Protein AF-B4IW34-F1 (afdb_monomer_lite)

Foldseek 3Di:
DVVLLVVLVVLQVVLPDDLVVLVVCLVVVLVVLVVQCPDPDPSSNVSSVNSNVSSVCRPPDDPD

Organism: Drosophila yakuba (NCBI:txid7245)

Sequence (64 aa):
MQVRIAALQLLYDVTKYPTFVLLPHKVDVTLALAAALDDPKRLVRNTAVKARNAWYLVGAPSTN

InterPro domains:
  IPR039920 DNA repair/transcription protein MMS19 [PTHR12891] (1-60)

pLDDT: mean 93.52, std 9.7, range [40.47, 97.94]

Structure (mmCIF, N/CA/C/O backbone):
data_AF-B4IW34-F1
#
_entry.id   AF-B4IW34-F1
#
loop_
_atom_site.group_PDB
_atom_site.id
_atom_site.type_symbol
_atom_site.label_atom_id
_atom_site.label_alt_id
_atom_site.label_comp_id
_atom_site.label_asym_id
_atom_site.label_entity_id
_atom_site.label_seq_id
_atom_site.pdbx_PDB_ins_code
_atom_site.Cartn_x
_atom_site.Cartn_y
_atom_site.Cartn_z
_atom_site.occupancy
_atom_site.B_iso_or_equiv
_atom_site.auth_seq_id
_atom_site.auth_comp_id
_atom_site.auth_asym_id
_atom_site.auth_atom_id
_atom_site.pdbx_PDB_model_num
ATOM 1 N N . MET A 1 1 ? -14.712 -4.514 9.253 1.00 64.31 1 MET A N 1
ATOM 2 C CA . MET A 1 1 ? -13.249 -4.442 9.503 1.00 64.31 1 MET A CA 1
ATOM 3 C C . MET A 1 1 ? -12.491 -5.499 8.711 1.00 64.31 1 MET A C 1
ATOM 5 O O . MET A 1 1 ? -11.522 -5.146 8.057 1.00 64.31 1 MET A O 1
ATOM 9 N N . GLN A 1 2 ? -12.957 -6.753 8.719 1.00 88.31 2 GLN A N 1
ATOM 10 C CA . GLN A 1 2 ? -12.321 -7.852 7.982 1.00 88.31 2 GLN A CA 1
ATOM 11 C C . GLN A 1 2 ? -12.193 -7.574 6.481 1.00 88.31 2 GLN A C 1
ATOM 13 O O . GLN A 1 2 ? -11.112 -7.753 5.946 1.00 88.31 2 GLN A O 1
ATOM 18 N N . VAL A 1 3 ? -13.229 -7.020 5.837 1.00 95.81 3 VAL A N 1
ATOM 19 C CA . VAL A 1 3 ? -13.181 -6.671 4.402 1.00 95.81 3 VAL A CA 1
ATOM 20 C C . VAL A 1 3 ? -12.061 -5.676 4.082 1.00 95.81 3 VAL A C 1
ATOM 22 O O . VAL A 1 3 ? -11.281 -5.914 3.172 1.00 95.81 3 VAL A O 1
ATOM 25 N N . ARG A 1 4 ? -11.931 -4.590 4.862 1.00 94.44 4 ARG A N 1
ATOM 26 C CA . ARG A 1 4 ? -10.872 -3.581 4.662 1.00 94.44 4 ARG A CA 1
ATOM 27 C C . ARG A 1 4 ? -9.477 -4.186 4.824 1.00 94.44 4 ARG A C 1
ATOM 29 O O . ARG A 1 4 ? -8.609 -3.946 3.997 1.00 94.44 4 ARG A O 1
ATOM 36 N N . ILE A 1 5 ? -9.277 -4.997 5.862 1.00 96.62 5 ILE A N 1
ATOM 37 C CA . ILE A 1 5 ? -7.997 -5.680 6.097 1.00 96.62 5 ILE A CA 1
ATOM 38 C C . ILE A 1 5 ? -7.698 -6.674 4.970 1.00 96.62 5 ILE A C 1
ATOM 40 O O . ILE A 1 5 ? -6.593 -6.661 4.443 1.00 96.62 5 ILE A O 1
ATOM 44 N N . ALA A 1 6 ? -8.674 -7.491 4.569 1.00 97.44 6 ALA A N 1
ATOM 45 C CA . ALA A 1 6 ? -8.524 -8.461 3.488 1.00 97.44 6 ALA A CA 1
ATOM 46 C C . ALA A 1 6 ? -8.212 -7.780 2.147 1.00 97.44 6 ALA A C 1
ATOM 48 O O . ALA A 1 6 ? -7.340 -8.242 1.422 1.00 97.44 6 ALA A O 1
ATOM 49 N N . ALA A 1 7 ? -8.853 -6.646 1.847 1.00 97.00 7 ALA A N 1
ATOM 50 C CA . ALA A 1 7 ? -8.569 -5.861 0.649 1.00 97.00 7 ALA A CA 1
ATOM 51 C C . ALA A 1 7 ? -7.142 -5.283 0.655 1.00 97.00 7 ALA A C 1
ATOM 53 O O . ALA A 1 7 ? -6.436 -5.370 -0.345 1.00 97.00 7 ALA A O 1
ATOM 54 N N . LEU A 1 8 ? -6.680 -4.742 1.787 1.00 97.50 8 LEU A N 1
ATOM 55 C CA . LEU A 1 8 ? -5.300 -4.258 1.921 1.00 97.50 8 LEU A CA 1
ATOM 56 C C . LEU A 1 8 ? -4.280 -5.402 1.841 1.00 97.50 8 LEU A C 1
ATOM 58 O O . LEU A 1 8 ? -3.204 -5.232 1.273 1.00 97.50 8 LEU A O 1
ATOM 62 N N . GLN A 1 9 ? -4.622 -6.573 2.379 1.00 97.19 9 GLN A N 1
ATOM 63 C CA . GLN A 1 9 ? -3.801 -7.775 2.280 1.00 97.19 9 GLN A CA 1
ATOM 64 C C . GLN A 1 9 ? -3.702 -8.261 0.827 1.00 97.19 9 GLN A C 1
ATOM 66 O O . GLN A 1 9 ? -2.604 -8.550 0.364 1.00 97.19 9 GLN A O 1
ATOM 71 N N . LEU A 1 10 ? -4.812 -8.244 0.082 1.00 97.44 10 LEU A N 1
ATOM 72 C CA . LEU A 1 10 ? -4.821 -8.521 -1.353 1.00 97.44 10 LEU A CA 1
ATOM 73 C C . LEU A 1 10 ? -3.934 -7.528 -2.114 1.00 97.44 10 LEU A C 1
ATOM 75 O O . LEU A 1 10 ? -3.119 -7.949 -2.926 1.00 97.44 10 LEU A O 1
ATOM 79 N N . LEU A 1 11 ? -4.031 -6.224 -1.826 1.00 96.94 11 LEU A N 1
ATOM 80 C CA . LEU A 1 11 ? -3.170 -5.212 -2.453 1.00 96.94 11 LEU A CA 1
ATOM 81 C C . LEU A 1 11 ? -1.684 -5.443 -2.163 1.00 96.94 11 LEU A C 1
ATOM 83 O O . LEU A 1 11 ? -0.858 -5.159 -3.024 1.00 96.94 11 LEU A O 1
ATOM 87 N N . TYR A 1 12 ? -1.339 -5.950 -0.979 1.00 97.81 12 TYR A N 1
ATOM 88 C CA . TYR A 1 12 ? 0.022 -6.392 -0.679 1.00 97.81 12 TYR A CA 1
ATOM 89 C C . TYR A 1 12 ? 0.412 -7.629 -1.500 1.00 97.81 12 TYR A C 1
ATOM 91 O O . TYR A 1 12 ? 1.514 -7.692 -2.028 1.00 97.81 12 TYR A O 1
ATOM 99 N N . ASP A 1 13 ? -0.474 -8.610 -1.649 1.00 97.56 13 ASP A N 1
ATOM 100 C CA . ASP A 1 13 ? -0.170 -9.818 -2.419 1.00 97.56 13 ASP A CA 1
ATOM 101 C C . ASP A 1 13 ? -0.032 -9.543 -3.926 1.00 97.56 13 ASP A C 1
ATOM 103 O O . ASP A 1 13 ? 0.806 -10.161 -4.582 1.00 97.56 13 ASP A O 1
ATOM 107 N N . VAL A 1 14 ? -0.759 -8.554 -4.457 1.00 96.88 14 VAL A N 1
ATOM 108 C CA . VAL A 1 14 ? -0.633 -8.081 -5.847 1.00 96.88 14 VAL A CA 1
ATOM 109 C C . VAL A 1 14 ? 0.779 -7.576 -6.158 1.00 96.88 14 VAL A C 1
ATOM 111 O O . VAL A 1 14 ? 1.234 -7.735 -7.288 1.00 96.88 14 VAL A O 1
ATOM 114 N N . THR A 1 15 ? 1.534 -7.049 -5.184 1.00 95.88 15 THR A N 1
ATOM 115 C CA . THR A 1 15 ? 2.908 -6.572 -5.442 1.00 95.88 15 THR A CA 1
ATOM 116 C C . THR A 1 15 ? 3.883 -7.692 -5.817 1.00 95.88 15 THR A C 1
ATOM 118 O O . THR A 1 15 ? 5.010 -7.406 -6.208 1.00 95.88 15 THR A O 1
ATOM 121 N N . LYS A 1 16 ? 3.476 -8.961 -5.680 1.00 94.62 16 LYS A N 1
ATOM 122 C CA . LYS A 1 16 ? 4.256 -10.145 -6.070 1.00 94.62 16 LYS A CA 1
ATOM 123 C C . LYS A 1 16 ? 4.122 -10.486 -7.558 1.00 94.62 16 LYS A C 1
ATOM 125 O O . LYS A 1 16 ? 4.828 -11.365 -8.043 1.00 94.62 16 LYS A O 1
ATOM 130 N N . TYR A 1 17 ? 3.200 -9.844 -8.274 1.00 95.50 17 TYR A N 1
ATOM 131 C CA . TYR A 1 17 ? 3.023 -10.040 -9.711 1.00 95.50 17 TYR A CA 1
ATOM 132 C C . TYR A 1 17 ? 4.154 -9.396 -10.523 1.00 95.50 17 TYR A C 1
ATOM 134 O O . TYR A 1 17 ? 4.913 -8.578 -9.994 1.00 95.50 17 TYR A O 1
ATOM 142 N N . PRO A 1 18 ? 4.293 -9.752 -11.816 1.00 95.12 18 PRO A N 1
ATOM 143 C CA . PRO A 1 18 ? 5.350 -9.207 -12.652 1.00 95.12 18 PRO A CA 1
ATOM 144 C C . PRO A 1 18 ? 5.338 -7.677 -12.682 1.00 95.12 18 PRO A C 1
ATOM 146 O O . PRO A 1 18 ? 4.318 -7.045 -12.957 1.00 95.12 18 PRO A O 1
ATOM 149 N N . THR A 1 19 ? 6.502 -7.077 -12.434 1.00 94.06 19 THR A N 1
ATOM 150 C CA . THR A 1 19 ? 6.658 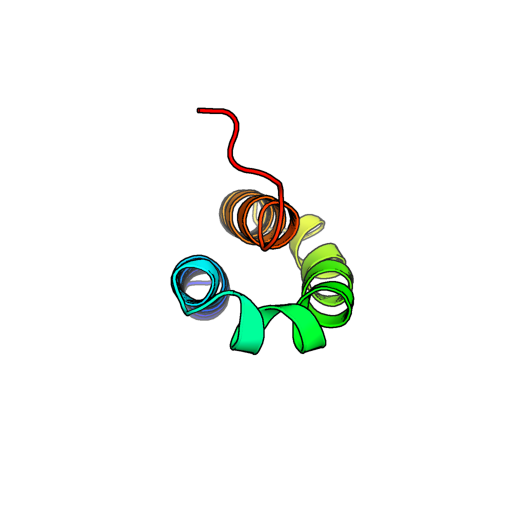-5.630 -12.237 1.00 94.06 19 THR A CA 1
ATOM 151 C C . THR A 1 19 ? 6.123 -4.804 -13.406 1.00 94.06 19 THR A C 1
ATOM 153 O O . THR A 1 19 ? 5.505 -3.768 -13.181 1.00 94.06 19 THR A O 1
ATOM 156 N N . PHE A 1 20 ? 6.289 -5.275 -14.645 1.00 94.81 20 PHE A N 1
ATOM 157 C CA . PHE A 1 20 ? 5.822 -4.563 -15.838 1.00 94.81 20 PHE A CA 1
ATOM 158 C C . PHE A 1 20 ? 4.295 -4.368 -15.875 1.00 94.81 20 PHE A C 1
ATOM 160 O O . PHE A 1 20 ? 3.831 -3.384 -16.440 1.00 94.81 20 PHE A O 1
ATOM 167 N N . VAL A 1 21 ? 3.521 -5.256 -15.240 1.00 96.69 21 VAL A N 1
ATOM 168 C CA . VAL A 1 21 ? 2.056 -5.128 -15.120 1.00 96.69 21 VAL A CA 1
ATOM 169 C C . VAL A 1 21 ? 1.679 -4.132 -14.021 1.00 96.69 21 VAL A C 1
ATOM 171 O O . VAL A 1 21 ? 0.652 -3.469 -14.098 1.00 96.69 21 VAL A O 1
ATOM 174 N N . LEU A 1 22 ? 2.514 -4.011 -12.988 1.00 96.12 22 LEU A N 1
ATOM 175 C CA . LEU A 1 22 ? 2.234 -3.192 -11.808 1.00 96.12 22 LEU A CA 1
ATOM 176 C C . LEU A 1 22 ? 2.634 -1.725 -11.980 1.00 96.12 22 LEU A C 1
ATOM 178 O O . LEU A 1 22 ? 1.991 -0.845 -11.407 1.00 96.12 22 LEU A O 1
ATOM 182 N N . LEU A 1 23 ? 3.695 -1.451 -12.746 1.00 95.56 23 LEU A N 1
ATOM 183 C CA . LEU A 1 23 ? 4.246 -0.103 -12.917 1.00 95.56 23 LEU A CA 1
ATOM 184 C C . LEU A 1 23 ? 3.221 0.947 -13.378 1.00 95.56 23 LEU A C 1
ATOM 186 O O . LEU A 1 23 ? 3.219 2.022 -12.774 1.00 95.56 23 LEU A O 1
ATOM 190 N N . PRO A 1 24 ? 2.319 0.668 -14.344 1.00 96.94 24 PRO A N 1
ATOM 191 C CA . PRO A 1 24 ? 1.293 1.630 -14.749 1.00 96.94 24 PRO A CA 1
ATOM 192 C C . PRO A 1 24 ? 0.373 2.069 -13.602 1.00 96.94 24 PRO A C 1
ATOM 194 O O . PRO A 1 24 ? -0.116 3.190 -13.606 1.00 96.94 24 PRO A O 1
ATOM 197 N N . HIS A 1 25 ? 0.163 1.208 -12.603 1.00 97.00 25 HIS A N 1
ATOM 198 C CA . HIS A 1 25 ? -0.763 1.447 -11.492 1.00 97.00 25 HIS A CA 1
ATOM 199 C C . HIS A 1 25 ? -0.082 1.975 -10.224 1.00 97.00 25 HIS A C 1
ATOM 201 O O . HIS A 1 25 ? -0.760 2.354 -9.270 1.00 97.00 25 HIS A O 1
ATOM 207 N N . LYS A 1 26 ? 1.256 1.995 -10.175 1.00 95.12 26 LYS A N 1
ATOM 208 C CA . LYS A 1 26 ? 2.019 2.287 -8.952 1.00 95.12 26 LYS A CA 1
ATOM 209 C C . LYS A 1 26 ? 1.642 3.635 -8.331 1.00 95.12 26 LYS A C 1
ATOM 211 O O . LYS A 1 26 ? 1.414 3.713 -7.123 1.00 95.12 26 LYS A O 1
ATOM 216 N N . VAL A 1 27 ? 1.596 4.693 -9.138 1.00 96.44 27 VAL A N 1
ATOM 217 C CA . VAL A 1 27 ? 1.303 6.055 -8.662 1.00 96.44 27 VAL A CA 1
ATOM 218 C C . VAL A 1 27 ? -0.121 6.132 -8.110 1.00 96.44 27 VAL A C 1
ATOM 220 O O . VAL A 1 27 ? -0.311 6.522 -6.959 1.00 96.44 27 VAL A O 1
ATOM 223 N N . ASP A 1 28 ? -1.105 5.661 -8.871 1.00 97.62 28 ASP A N 1
ATOM 224 C CA . ASP A 1 28 ? -2.515 5.718 -8.475 1.00 97.62 28 ASP A CA 1
ATOM 225 C C . ASP A 1 28 ? -2.783 4.923 -7.195 1.00 97.62 28 ASP A C 1
ATOM 227 O O . ASP A 1 28 ? -3.421 5.417 -6.263 1.00 97.62 28 ASP A O 1
ATOM 231 N N . VAL A 1 29 ? -2.233 3.708 -7.099 1.00 97.06 29 VAL A N 1
ATOM 232 C CA . VAL A 1 29 ? -2.407 2.854 -5.919 1.00 97.06 29 VAL A CA 1
ATOM 233 C C . VAL A 1 29 ? -1.731 3.462 -4.689 1.00 97.06 29 VAL A C 1
ATOM 235 O O . VAL A 1 29 ? -2.316 3.467 -3.606 1.00 97.06 29 VAL A O 1
ATOM 238 N N . THR A 1 30 ? -0.520 4.012 -4.820 1.00 96.19 30 THR A N 1
ATOM 239 C CA . THR A 1 30 ? 0.186 4.622 -3.677 1.00 96.19 30 THR A CA 1
ATOM 240 C C . THR A 1 30 ? -0.486 5.893 -3.158 1.00 96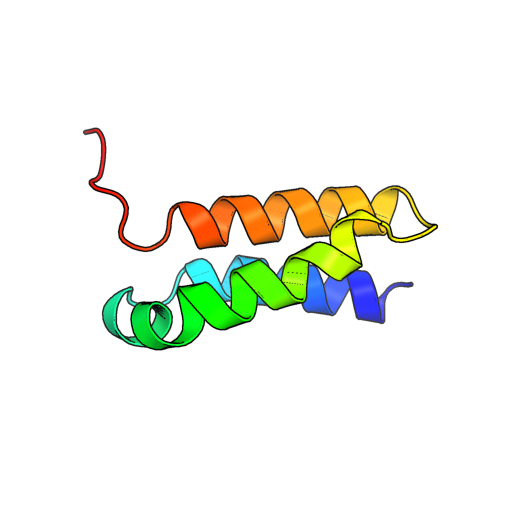.19 30 THR A C 1
ATOM 242 O O . THR A 1 30 ? -0.451 6.131 -1.942 1.00 96.19 30 THR A O 1
ATOM 245 N N . LEU A 1 31 ? -1.119 6.676 -4.041 1.00 97.12 31 LEU A N 1
ATO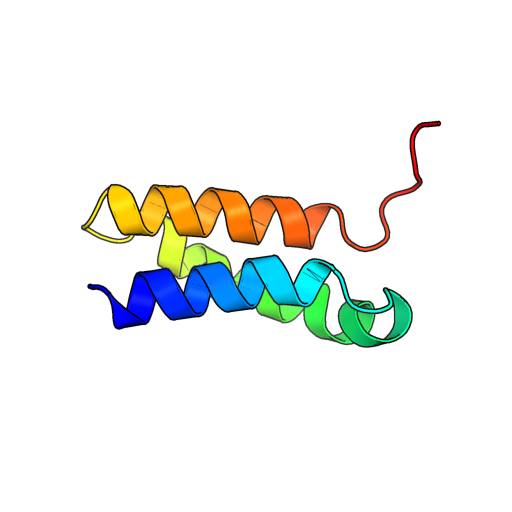M 246 C CA . LEU A 1 31 ? -1.945 7.829 -3.676 1.00 97.12 31 LEU A CA 1
ATOM 247 C C . LEU A 1 31 ? -3.250 7.387 -3.008 1.00 97.12 31 LEU A C 1
ATOM 249 O O . LEU A 1 31 ? -3.566 7.862 -1.919 1.00 97.12 31 LEU A O 1
ATOM 253 N N . ALA A 1 32 ? -3.966 6.423 -3.592 1.00 96.44 32 ALA A N 1
ATOM 254 C CA . ALA A 1 32 ? -5.214 5.907 -3.029 1.00 96.44 32 ALA A CA 1
ATOM 255 C C . ALA A 1 32 ? -5.017 5.263 -1.643 1.00 96.44 32 ALA A C 1
ATOM 257 O O . ALA A 1 32 ? -5.842 5.434 -0.744 1.00 96.44 32 ALA A O 1
ATOM 258 N N . LEU A 1 33 ? -3.891 4.572 -1.429 1.00 96.50 33 LEU A N 1
ATOM 259 C CA . LEU A 1 33 ? -3.540 3.973 -0.138 1.00 96.50 33 LEU A CA 1
ATOM 260 C C . LEU A 1 33 ? -3.283 5.003 0.973 1.00 96.50 33 LEU A C 1
ATOM 262 O O . LEU A 1 33 ? -3.314 4.621 2.142 1.00 96.50 33 LEU A O 1
ATOM 266 N N . ALA A 1 34 ? -3.051 6.283 0.654 1.00 95.81 34 ALA A N 1
ATOM 267 C CA . ALA A 1 34 ? -2.823 7.316 1.665 1.00 95.81 34 ALA A CA 1
ATOM 268 C C . ALA A 1 34 ? -4.028 7.472 2.607 1.00 95.81 34 ALA A C 1
ATOM 270 O O . ALA A 1 34 ? -3.845 7.541 3.819 1.00 95.81 34 ALA A O 1
ATOM 271 N N . ALA A 1 35 ? -5.255 7.408 2.081 1.00 95.19 35 ALA A N 1
ATOM 272 C CA . ALA A 1 35 ? -6.470 7.505 2.893 1.00 95.19 35 ALA A CA 1
ATOM 273 C C . ALA A 1 35 ? -6.597 6.363 3.921 1.00 95.19 35 ALA A C 1
ATOM 275 O O . ALA A 1 35 ? -7.132 6.555 5.010 1.00 95.19 35 ALA A O 1
ATOM 276 N N . ALA A 1 36 ? -6.070 5.173 3.609 1.00 94.94 36 ALA A N 1
ATOM 277 C CA . ALA A 1 36 ? -6.102 4.026 4.517 1.00 94.94 36 ALA A CA 1
ATOM 278 C C . ALA A 1 36 ? -5.099 4.143 5.686 1.00 94.94 36 ALA A C 1
ATOM 280 O O . ALA A 1 36 ? -5.199 3.386 6.655 1.00 94.94 36 ALA A O 1
ATOM 281 N N . LEU A 1 37 ? -4.144 5.080 5.620 1.00 96.00 37 LEU A N 1
ATOM 282 C CA . LEU A 1 37 ? -3.190 5.342 6.705 1.00 96.00 37 LEU A CA 1
ATOM 283 C C . LEU A 1 37 ? -3.823 6.096 7.877 1.00 96.00 37 LEU A C 1
ATOM 285 O O . LEU A 1 37 ? -3.395 5.896 9.013 1.00 96.00 37 LEU A O 1
ATOM 289 N N . ASP A 1 38 ? -4.871 6.877 7.618 1.00 96.38 38 ASP A N 1
ATOM 290 C CA . ASP A 1 38 ? -5.622 7.629 8.631 1.00 96.38 38 ASP A CA 1
ATOM 291 C C . ASP A 1 38 ? -6.886 6.890 9.100 1.00 96.38 38 ASP A C 1
ATOM 293 O O . ASP A 1 38 ? -7.797 7.467 9.695 1.00 96.38 38 ASP A O 1
ATOM 297 N N . ASP A 1 39 ? -6.952 5.572 8.878 1.00 97.06 39 ASP A N 1
ATOM 298 C CA . ASP A 1 39 ? -8.094 4.770 9.305 1.00 97.06 39 ASP A CA 1
ATOM 299 C C . ASP A 1 39 ? -8.277 4.811 10.839 1.00 97.06 39 ASP A C 1
ATOM 301 O O . ASP A 1 39 ? -7.318 4.590 11.593 1.00 97.06 39 ASP A O 1
ATOM 305 N N . PRO A 1 40 ? -9.511 4.991 11.354 1.00 96.19 40 PRO A N 1
ATOM 306 C CA . PRO A 1 40 ? -9.760 5.054 12.796 1.00 96.19 40 PRO A CA 1
ATOM 307 C C . PRO A 1 40 ? -9.328 3.781 13.544 1.00 96.19 40 PRO A C 1
ATOM 309 O O . PRO A 1 40 ? -9.156 3.797 14.765 1.00 96.19 40 PRO A O 1
ATOM 312 N N . LYS A 1 41 ? -9.137 2.649 12.851 1.00 96.00 41 LYS A N 1
ATOM 313 C CA . LYS A 1 41 ? -8.722 1.379 13.456 1.00 96.00 41 LYS A CA 1
ATOM 314 C C . LYS A 1 41 ? -7.233 1.115 13.223 1.00 96.00 41 LYS A C 1
ATOM 316 O O . LYS A 1 41 ? -6.789 0.900 12.101 1.00 96.00 41 LYS A O 1
ATOM 321 N N . ARG A 1 42 ? -6.465 1.007 14.318 1.00 96.12 42 ARG A N 1
ATOM 322 C CA . ARG A 1 42 ? -5.012 0.720 14.302 1.00 96.12 42 ARG A CA 1
ATOM 323 C C . ARG A 1 42 ? -4.640 -0.506 13.461 1.00 96.12 42 ARG A C 1
ATOM 325 O O . ARG A 1 42 ? -3.660 -0.462 12.732 1.00 96.12 42 ARG A O 1
ATOM 332 N N . LEU A 1 43 ? -5.422 -1.584 13.545 1.00 96.44 43 LEU A N 1
ATOM 333 C CA . LEU A 1 43 ? -5.160 -2.800 12.767 1.00 96.44 43 LEU A CA 1
ATOM 334 C C . LEU A 1 43 ? -5.238 -2.555 11.255 1.00 96.44 43 LEU A C 1
ATOM 336 O O . LEU A 1 43 ? -4.405 -3.076 10.525 1.00 96.44 43 LEU A O 1
ATOM 340 N N . VAL A 1 44 ? -6.180 -1.724 10.796 1.00 96.81 44 VAL A N 1
ATOM 341 C CA . VAL A 1 44 ? -6.294 -1.362 9.375 1.00 96.81 44 VAL A CA 1
ATOM 342 C C . VAL A 1 44 ? -5.088 -0.524 8.952 1.00 96.81 44 VAL A C 1
ATOM 344 O O . VAL A 1 44 ? -4.465 -0.836 7.942 1.00 96.81 44 VAL A O 1
ATOM 347 N N . ARG A 1 45 ? -4.694 0.460 9.773 1.00 97.56 45 ARG A N 1
ATOM 348 C CA . ARG A 1 45 ? -3.502 1.290 9.527 1.00 97.56 45 ARG A CA 1
ATOM 349 C C . ARG A 1 45 ? -2.226 0.459 9.408 1.00 97.56 45 ARG A C 1
ATOM 351 O O . ARG A 1 45 ? -1.457 0.654 8.475 1.00 97.56 45 ARG A O 1
ATOM 358 N N . ASN A 1 46 ? -2.026 -0.518 10.294 1.00 97.00 46 ASN A N 1
ATOM 359 C CA . ASN A 1 46 ? -0.869 -1.417 10.232 1.00 97.00 46 ASN A CA 1
ATOM 360 C C . ASN A 1 46 ? -0.810 -2.187 8.899 1.00 97.00 46 ASN A C 1
ATOM 362 O O . ASN A 1 46 ? 0.251 -2.271 8.279 1.00 97.00 46 ASN A O 1
ATOM 366 N N . THR A 1 47 ? -1.942 -2.729 8.434 1.00 97.19 47 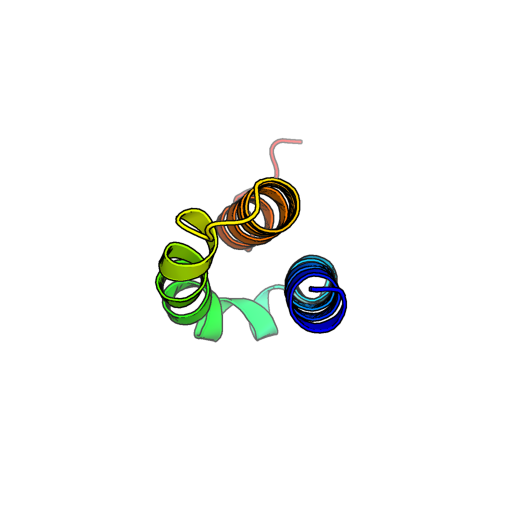THR A N 1
ATOM 367 C CA . THR A 1 47 ? -2.009 -3.427 7.140 1.00 97.19 47 THR A CA 1
ATOM 368 C C . THR A 1 47 ? -1.804 -2.463 5.969 1.00 97.19 47 THR A C 1
ATOM 370 O O . THR A 1 47 ? -1.103 -2.805 5.019 1.00 97.19 47 THR A O 1
ATOM 373 N N . ALA A 1 48 ? -2.345 -1.244 6.052 1.00 97.69 48 ALA A N 1
ATOM 374 C CA . ALA A 1 48 ? -2.184 -0.213 5.029 1.00 97.69 48 ALA A CA 1
ATOM 375 C C . ALA A 1 48 ? -0.720 0.216 4.866 1.00 97.69 48 ALA A C 1
ATOM 377 O O . ALA A 1 48 ? -0.230 0.279 3.741 1.00 97.69 48 ALA A O 1
ATOM 378 N N . VAL A 1 49 ? 0.003 0.430 5.972 1.00 97.94 49 VAL A N 1
ATOM 379 C CA . VAL A 1 49 ? 1.445 0.735 5.955 1.00 97.94 49 VAL A CA 1
ATOM 380 C C . VAL A 1 49 ? 2.222 -0.384 5.263 1.00 97.94 49 VAL A C 1
ATOM 382 O O . VAL A 1 49 ? 3.019 -0.118 4.365 1.00 97.94 49 VAL A O 1
ATOM 385 N N . LYS A 1 50 ? 1.955 -1.646 5.626 1.00 97.25 50 LYS A N 1
ATOM 386 C CA . LYS A 1 50 ? 2.615 -2.806 5.012 1.00 97.25 50 LYS A CA 1
ATOM 387 C C . LYS A 1 50 ? 2.372 -2.871 3.501 1.00 97.25 50 LYS A C 1
ATOM 389 O O . LYS A 1 50 ? 3.326 -3.041 2.745 1.00 97.25 50 LYS A O 1
ATOM 394 N N . ALA A 1 51 ? 1.120 -2.723 3.067 1.00 97.62 51 ALA A N 1
ATOM 395 C CA . ALA A 1 51 ? 0.765 -2.738 1.652 1.00 97.62 51 ALA A CA 1
ATOM 396 C C . ALA A 1 51 ? 1.435 -1.581 0.898 1.00 97.62 51 ALA A C 1
ATOM 398 O O . ALA A 1 51 ? 2.117 -1.802 -0.099 1.00 97.62 51 ALA A O 1
ATOM 399 N N . ARG A 1 52 ? 1.318 -0.351 1.408 1.00 97.50 52 ARG A N 1
ATOM 400 C CA . ARG A 1 52 ? 1.8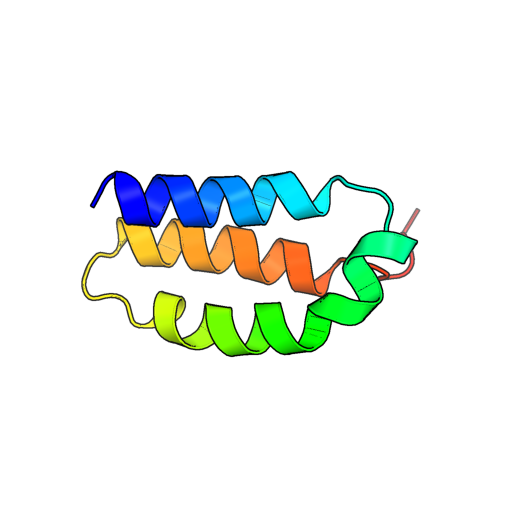54 0.847 0.752 1.00 97.50 52 ARG A CA 1
ATOM 401 C C . ARG A 1 52 ? 3.376 0.812 0.615 1.00 97.50 52 ARG A C 1
ATOM 403 O O . ARG A 1 52 ? 3.888 1.167 -0.442 1.00 97.50 52 ARG A O 1
ATOM 410 N N . ASN A 1 53 ? 4.093 0.330 1.630 1.00 96.81 53 ASN A N 1
ATOM 411 C CA . ASN A 1 53 ? 5.547 0.168 1.562 1.00 96.81 53 ASN A CA 1
ATOM 412 C C . ASN A 1 53 ? 5.962 -0.827 0.469 1.00 96.81 53 ASN A C 1
ATOM 414 O O . ASN A 1 53 ? 6.893 -0.550 -0.282 1.00 96.81 53 ASN A O 1
ATOM 418 N N . ALA A 1 54 ? 5.250 -1.951 0.333 1.00 96.44 54 ALA A N 1
ATOM 419 C CA . ALA A 1 54 ? 5.517 -2.913 -0.736 1.00 96.44 54 ALA A CA 1
ATOM 420 C C . ALA A 1 54 ? 5.311 -2.290 -2.127 1.00 96.44 54 ALA A C 1
ATOM 422 O O . ALA A 1 54 ? 6.151 -2.463 -3.006 1.00 96.44 54 ALA A O 1
ATOM 423 N N . TRP A 1 55 ? 4.258 -1.485 -2.304 1.00 97.12 55 TRP A N 1
ATOM 424 C CA . TRP A 1 55 ? 4.010 -0.748 -3.547 1.00 97.12 55 TRP A CA 1
ATOM 425 C C . TRP A 1 55 ? 5.104 0.277 -3.881 1.00 97.12 55 TRP A C 1
ATOM 427 O O . TRP A 1 55 ? 5.437 0.449 -5.053 1.00 97.12 55 TRP A O 1
ATOM 437 N N . TYR A 1 56 ? 5.717 0.926 -2.8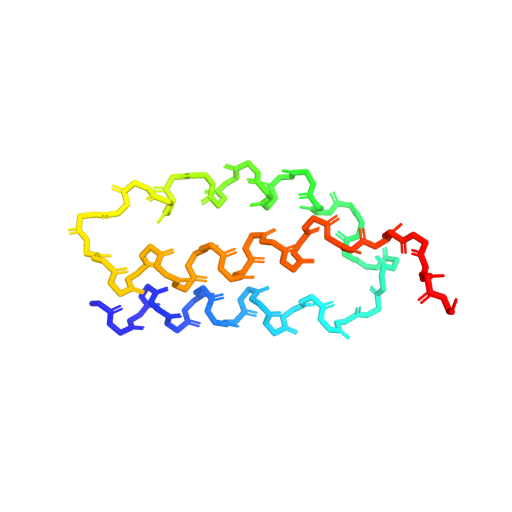85 1.00 95.44 56 TYR A N 1
ATOM 438 C CA . TYR A 1 56 ? 6.866 1.810 -3.124 1.00 95.44 56 TYR A CA 1
ATOM 439 C C . TYR A 1 56 ? 8.080 1.066 -3.692 1.00 95.44 56 TYR A C 1
ATOM 441 O O . TYR A 1 56 ? 8.761 1.604 -4.571 1.00 95.44 56 TYR A O 1
ATOM 449 N N . LEU A 1 57 ? 8.308 -0.171 -3.240 1.00 94.38 57 LEU A N 1
ATOM 450 C CA . LEU A 1 57 ? 9.426 -1.015 -3.668 1.00 94.38 57 LEU A CA 1
ATOM 451 C C . LEU A 1 57 ? 9.223 -1.657 -5.050 1.00 94.38 57 LEU A C 1
ATOM 453 O O . LEU A 1 57 ? 10.182 -2.158 -5.631 1.00 94.38 57 LEU A O 1
ATOM 457 N N . VAL A 1 58 ? 8.014 -1.615 -5.620 1.00 94.12 58 VAL A N 1
ATOM 458 C CA . VAL A 1 58 ? 7.766 -2.101 -6.987 1.00 94.12 58 VAL A CA 1
ATOM 459 C C . VAL A 1 58 ? 8.635 -1.319 -7.976 1.00 94.12 58 VAL A C 1
ATOM 461 O O . VAL A 1 58 ? 8.498 -0.101 -8.108 1.00 94.12 58 VAL A O 1
ATOM 464 N N . GLY A 1 59 ? 9.531 -2.018 -8.676 1.00 89.06 59 GLY A N 1
ATOM 465 C CA . GLY A 1 59 ? 10.466 -1.419 -9.634 1.00 89.06 59 GLY A CA 1
ATOM 466 C C . GLY A 1 59 ? 11.664 -0.704 -9.001 1.00 89.06 59 GLY A C 1
ATOM 467 O O . GLY A 1 59 ? 12.388 -0.015 -9.714 1.00 89.06 59 GLY A O 1
ATOM 468 N N . ALA A 1 60 ? 11.881 -0.842 -7.689 1.00 89.50 60 ALA A N 1
ATOM 469 C CA . ALA A 1 60 ? 13.138 -0.429 -7.078 1.00 89.50 60 ALA A CA 1
ATOM 470 C C . ALA A 1 60 ? 14.275 -1.364 -7.540 1.00 89.50 60 ALA A C 1
ATOM 472 O O . ALA A 1 60 ? 14.038 -2.565 -7.709 1.00 89.50 60 ALA A O 1
ATOM 473 N N . PRO A 1 61 ? 15.501 -0.849 -7.745 1.00 84.00 61 PRO A N 1
ATOM 474 C CA . PRO A 1 61 ? 16.650 -1.697 -8.031 1.00 84.00 61 PRO A CA 1
ATOM 475 C C . PRO A 1 61 ? 16.875 -2.648 -6.850 1.00 84.00 61 PRO A C 1
ATOM 477 O O . PRO A 1 61 ? 16.867 -2.219 -5.696 1.00 84.00 61 PRO A O 1
ATOM 480 N N . SER A 1 62 ? 17.053 -3.940 -7.126 1.00 73.44 62 SER A N 1
ATOM 481 C CA . SER A 1 62 ? 17.411 -4.906 -6.091 1.00 73.44 62 SER A CA 1
ATOM 482 C C . SER A 1 62 ? 18.800 -4.565 -5.556 1.00 73.44 62 SER A C 1
ATOM 484 O O . SER A 1 62 ? 19.784 -4.652 -6.292 1.00 73.44 62 SER A O 1
ATOM 486 N N . THR A 1 63 ? 18.894 -4.192 -4.283 1.00 57.78 63 THR A N 1
ATOM 487 C CA . THR A 1 63 ? 20.148 -4.273 -3.533 1.00 57.78 63 THR A CA 1
ATOM 488 C C . THR A 1 63 ? 20.439 -5.755 -3.309 1.00 57.78 63 THR A C 1
ATOM 490 O O . THR A 1 63 ? 19.914 -6.355 -2.373 1.00 57.78 63 THR A O 1
ATOM 493 N N . ASN A 1 64 ? 21.182 -6.353 -4.243 1.00 40.47 64 ASN A N 1
ATOM 494 C CA . ASN A 1 64 ? 21.864 -7.627 -4.017 1.00 40.47 64 ASN A CA 1
ATOM 495 C C . ASN A 1 64 ? 22.983 -7.441 -2.991 1.00 40.47 64 ASN A C 1
ATOM 497 O O . ASN A 1 64 ? 23.627 -6.366 -3.032 1.00 40.47 64 ASN A O 1
#

Radius of gyration: 11.94 Å; chains: 1; bounding box: 35×18×30 Å

Secondary structure (DSSP, 8-state):
-HHHHHHHHHHHHHTTS-HHHHGGGHHHHHHHTHHHHT-SSHHHHHHHHHHHHHHHHTT-----